Protein AF-A0A7L7VPJ4-F1 (afdb_monomer_lite)

Foldseek 3Di:
DPDDPVNVVVVVVVLVVVLVCVLVVDDPVQQQPDDPPDPDGVVLVSQLVVVVVVVVVVCVVVVVVLVPDPPVCPVVVVVVVVVCVVVCVCCSVCVSVVCVVPDDSVVVVVVVVVVVVVVVVVVVD

Sequence (125 aa):
MEPTKEDILTEYRRARADLDALLSGATAAELGRKSNGTKWTNEELLFHMVFGYMVVRALLPLVHLISRLPSGAGSAFASLLNAGTRPFHIVNYWGSRAAALYFNNRRMSARLDKTIRAITRRMDR

Structure (mmCIF, N/CA/C/O backbone):
data_AF-A0A7L7VPJ4-F1
#
_entry.id   AF-A0A7L7VPJ4-F1
#
loop_
_atom_site.group_PDB
_atom_site.id
_atom_site.type_symbol
_atom_site.label_atom_id
_atom_site.label_alt_id
_atom_site.label_comp_id
_atom_site.label_asym_id
_atom_site.label_entity_id
_atom_site.label_seq_id
_atom_site.pdbx_PDB_ins_code
_atom_site.Cartn_x
_atom_site.Cartn_y
_atom_site.Cartn_z
_atom_site.occupancy
_atom_site.B_iso_or_equiv
_atom_site.auth_seq_id
_atom_site.auth_comp_id
_atom_site.auth_asym_id
_atom_site.auth_atom_id
_atom_site.pdbx_PDB_model_num
ATOM 1 N N . MET A 1 1 ? -18.854 15.333 4.236 1.00 59.34 1 MET A N 1
ATOM 2 C CA . MET A 1 1 ? -19.726 14.148 4.147 1.00 59.34 1 MET A CA 1
ATOM 3 C C . MET A 1 1 ? -18.809 12.956 4.307 1.00 59.34 1 MET A C 1
ATOM 5 O O . MET A 1 1 ? -17.829 12.893 3.576 1.00 59.34 1 MET A O 1
ATOM 9 N N . GLU A 1 2 ? -19.024 12.128 5.327 1.00 76.75 2 GLU A N 1
ATOM 10 C CA . GLU A 1 2 ? -18.192 10.937 5.530 1.00 76.75 2 GLU A CA 1
ATOM 11 C C . GLU A 1 2 ? -18.356 9.997 4.324 1.00 76.75 2 GLU A C 1
ATOM 13 O O . GLU A 1 2 ? -19.490 9.824 3.863 1.00 76.75 2 GLU A O 1
ATOM 18 N N . PRO A 1 3 ? -17.263 9.431 3.782 1.00 78.56 3 PRO A N 1
ATOM 19 C CA . PRO A 1 3 ? -17.335 8.541 2.632 1.00 78.56 3 PRO A CA 1
ATOM 20 C C . PRO A 1 3 ? -18.189 7.318 2.967 1.00 78.56 3 PRO A C 1
ATOM 22 O O . PRO A 1 3 ? -18.058 6.711 4.034 1.00 78.56 3 PRO A O 1
ATOM 25 N N . THR A 1 4 ? -19.076 6.942 2.050 1.00 91.25 4 THR A N 1
ATOM 26 C CA . THR A 1 4 ? -19.905 5.754 2.230 1.00 91.25 4 THR A CA 1
ATOM 27 C C . THR A 1 4 ? -19.062 4.489 2.072 1.00 91.25 4 THR A C 1
ATOM 29 O O . THR A 1 4 ? -17.971 4.484 1.495 1.00 91.25 4 THR A O 1
ATOM 32 N N . LYS A 1 5 ? -19.586 3.359 2.556 1.00 84.25 5 LYS A N 1
ATOM 33 C CA . LYS A 1 5 ? -18.963 2.045 2.336 1.00 84.25 5 LYS A CA 1
ATOM 34 C C . LYS A 1 5 ? -18.725 1.771 0.845 1.00 84.25 5 LYS A C 1
ATOM 36 O O . LYS A 1 5 ? -17.724 1.152 0.490 1.00 84.25 5 LYS A O 1
ATOM 41 N N . GLU A 1 6 ? -19.641 2.206 -0.011 1.00 86.81 6 GLU A N 1
ATOM 42 C CA . GLU A 1 6 ? -19.559 2.000 -1.455 1.00 86.81 6 GLU A CA 1
ATOM 43 C C . GLU A 1 6 ? -18.472 2.865 -2.104 1.00 86.81 6 GLU A C 1
ATOM 45 O O . GLU A 1 6 ? -17.738 2.368 -2.963 1.00 86.81 6 GLU A O 1
ATOM 50 N N . ASP A 1 7 ? -18.277 4.093 -1.617 1.00 86.81 7 ASP A N 1
ATOM 51 C CA . ASP A 1 7 ? -17.174 4.965 -2.040 1.00 86.81 7 ASP A CA 1
ATOM 52 C C . ASP A 1 7 ? -15.817 4.320 -1.725 1.00 86.81 7 ASP A C 1
ATOM 54 O O . ASP A 1 7 ? -14.951 4.212 -2.593 1.00 86.81 7 ASP A O 1
ATOM 58 N N . ILE A 1 8 ? -15.660 3.784 -0.508 1.00 82.81 8 ILE A N 1
ATOM 59 C CA . ILE A 1 8 ? -14.428 3.105 -0.075 1.00 82.81 8 ILE A CA 1
ATOM 60 C C . ILE A 1 8 ? -14.149 1.861 -0.933 1.00 82.81 8 ILE A C 1
ATOM 62 O O . ILE A 1 8 ? -13.020 1.636 -1.372 1.00 82.81 8 ILE A O 1
ATOM 66 N N . LEU A 1 9 ? -15.171 1.040 -1.197 1.00 84.81 9 LEU A N 1
ATOM 67 C CA . LEU A 1 9 ? -15.024 -0.158 -2.032 1.00 84.81 9 LEU A CA 1
ATOM 68 C C . LEU A 1 9 ? -14.701 0.183 -3.489 1.00 84.81 9 LEU A C 1
ATOM 70 O O . LEU A 1 9 ? -14.008 -0.579 -4.167 1.00 84.81 9 LEU A O 1
ATOM 74 N N . THR A 1 10 ? -15.208 1.303 -3.991 1.00 91.25 10 THR A N 1
ATOM 75 C CA . THR A 1 10 ? -14.902 1.795 -5.336 1.00 91.25 10 THR A CA 1
ATOM 76 C C . THR A 1 10 ? -13.456 2.258 -5.429 1.00 91.25 10 THR A C 1
ATOM 78 O O . THR A 1 10 ? -12.749 1.836 -6.345 1.00 91.25 10 THR A O 1
ATOM 81 N N . GLU A 1 11 ? -12.971 2.997 -4.435 1.00 87.94 11 GLU A N 1
ATOM 82 C CA . GLU A 1 11 ? -11.576 3.436 -4.387 1.00 87.94 11 GLU A CA 1
ATOM 83 C C . GLU A 1 11 ? -10.602 2.252 -4.286 1.00 87.94 11 GLU A C 1
ATOM 85 O O . GLU A 1 11 ? -9.598 2.202 -4.993 1.00 87.94 11 GLU A O 1
ATOM 90 N N . TYR A 1 12 ? -10.928 1.220 -3.502 1.00 88.19 12 TYR A N 1
ATOM 91 C CA . TYR A 1 12 ? -10.114 -0.001 -3.450 1.00 88.19 12 TYR A CA 1
ATOM 92 C C . TYR A 1 12 ? -10.079 -0.763 -4.775 1.00 88.19 12 TYR A C 1
ATOM 94 O O . TYR A 1 12 ? -9.036 -1.310 -5.145 1.00 88.19 12 TYR A O 1
ATOM 102 N N . ARG A 1 13 ? -11.198 -0.808 -5.506 1.00 88.88 13 ARG A N 1
ATOM 103 C CA . ARG A 1 13 ? -11.233 -1.408 -6.848 1.00 88.88 13 ARG A CA 1
ATOM 104 C C . ARG A 1 13 ? -10.355 -0.627 -7.818 1.00 88.88 13 ARG A C 1
ATOM 106 O O . ARG A 1 13 ? -9.593 -1.248 -8.557 1.00 88.88 13 ARG A O 1
ATOM 113 N N . ARG A 1 14 ? -10.417 0.704 -7.770 1.00 92.44 14 ARG A N 1
ATOM 114 C CA . ARG A 1 14 ? -9.582 1.591 -8.582 1.00 92.44 14 ARG A CA 1
ATOM 115 C C . ARG A 1 14 ? -8.097 1.399 -8.286 1.00 92.44 14 ARG A C 1
ATOM 117 O O . ARG A 1 14 ? -7.347 1.066 -9.193 1.00 92.44 14 ARG A O 1
ATOM 124 N N . ALA A 1 15 ? -7.696 1.483 -7.019 1.00 90.38 15 ALA A N 1
ATOM 125 C CA . ALA A 1 15 ? -6.305 1.301 -6.610 1.00 90.38 15 ALA A CA 1
ATOM 126 C C . ALA A 1 15 ? -5.739 -0.065 -7.037 1.00 90.38 15 ALA A C 1
ATOM 128 O O . ALA A 1 15 ? -4.577 -0.168 -7.432 1.00 90.38 15 ALA A O 1
ATOM 129 N N . ARG A 1 16 ? -6.562 -1.124 -6.996 1.00 90.25 16 ARG A N 1
ATOM 130 C CA . ARG A 1 16 ? -6.175 -2.444 -7.510 1.00 90.25 16 ARG A CA 1
ATOM 131 C C . ARG A 1 16 ? -5.950 -2.423 -9.024 1.00 90.25 16 ARG A C 1
ATOM 133 O O . ARG A 1 16 ? -4.965 -2.999 -9.475 1.00 90.25 16 ARG A O 1
ATOM 140 N N . ALA A 1 17 ? -6.865 -1.824 -9.783 1.00 92.31 17 ALA A N 1
ATOM 141 C CA . ALA A 1 17 ? -6.762 -1.747 -11.238 1.00 92.31 17 ALA A C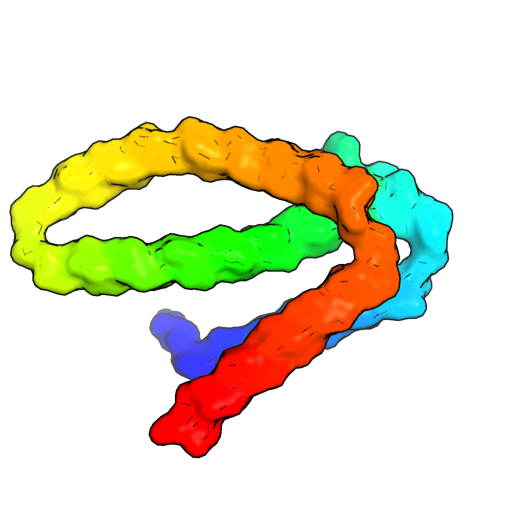A 1
ATOM 142 C C . ALA A 1 17 ? -5.537 -0.928 -11.674 1.00 92.31 17 ALA A C 1
ATOM 144 O O . ALA A 1 17 ? -4.795 -1.366 -12.548 1.00 92.31 17 ALA A O 1
ATOM 145 N N . ASP A 1 18 ? -5.279 0.198 -11.007 1.00 92.44 18 ASP A N 1
ATOM 146 C CA . ASP A 1 18 ? -4.123 1.053 -11.285 1.00 92.44 18 ASP A CA 1
ATOM 147 C C . ASP A 1 18 ? -2.805 0.308 -11.029 1.00 92.44 18 ASP A C 1
ATOM 149 O O . ASP A 1 18 ? -1.899 0.336 -11.861 1.00 92.44 18 ASP A O 1
ATOM 153 N N . LEU A 1 19 ? -2.703 -0.422 -9.913 1.00 91.06 19 LEU A N 1
ATOM 154 C CA . LEU A 1 19 ? -1.527 -1.241 -9.615 1.00 91.06 19 LEU A CA 1
ATOM 155 C C . LEU A 1 19 ? -1.306 -2.340 -10.665 1.00 91.06 19 LEU A C 1
ATOM 157 O O . LEU A 1 19 ? -0.174 -2.558 -11.093 1.00 91.06 19 LEU A O 1
ATOM 161 N N . ASP A 1 20 ? -2.370 -3.037 -11.066 1.00 89.88 20 ASP A N 1
ATOM 162 C CA . ASP A 1 20 ? -2.295 -4.114 -12.058 1.00 89.88 20 ASP A CA 1
ATOM 163 C C . ASP A 1 20 ? -1.852 -3.590 -13.430 1.00 89.88 20 ASP A C 1
ATOM 165 O O . ASP A 1 20 ? -0.980 -4.183 -14.068 1.00 89.88 20 ASP A O 1
ATOM 169 N N . ALA A 1 21 ? -2.373 -2.430 -13.837 1.00 92.12 21 ALA A N 1
ATOM 170 C CA . ALA A 1 21 ? -1.972 -1.748 -15.062 1.00 92.12 21 ALA A CA 1
ATOM 171 C C . ALA A 1 21 ? -0.498 -1.313 -15.022 1.00 92.12 21 ALA A C 1
ATOM 173 O O . ALA A 1 21 ? 0.236 -1.537 -15.985 1.00 92.12 21 ALA A O 1
ATOM 174 N N . LEU A 1 22 ? -0.040 -0.744 -13.901 1.00 90.81 22 LEU A N 1
ATOM 175 C CA . LEU A 1 22 ? 1.350 -0.308 -13.727 1.00 90.81 22 LEU A CA 1
ATOM 176 C C . LEU A 1 22 ? 2.336 -1.482 -13.743 1.00 90.81 22 LEU A C 1
ATOM 178 O O . LEU A 1 22 ? 3.401 -1.372 -14.345 1.00 90.81 22 LEU A O 1
ATOM 182 N N . LEU A 1 23 ? 1.992 -2.608 -13.115 1.00 88.56 23 LEU A N 1
ATOM 183 C CA . LEU A 1 23 ? 2.853 -3.794 -13.088 1.00 88.56 23 LEU A CA 1
ATOM 184 C C . LEU A 1 23 ? 2.856 -4.549 -14.421 1.00 88.56 23 LEU A C 1
ATOM 186 O O . LEU A 1 23 ? 3.904 -5.030 -14.840 1.00 88.56 23 LEU A O 1
ATOM 190 N N . SER A 1 24 ? 1.706 -4.648 -15.091 1.00 89.94 24 SER A N 1
ATOM 191 C CA . SER A 1 24 ? 1.585 -5.374 -16.362 1.00 89.94 24 SER A CA 1
ATOM 192 C C . SER A 1 24 ? 2.126 -4.579 -17.552 1.00 89.94 24 SER A C 1
ATOM 194 O O . SER A 1 24 ? 2.571 -5.173 -18.532 1.00 89.94 24 SER A O 1
ATOM 196 N N . GLY A 1 25 ? 2.083 -3.245 -17.479 1.00 88.56 25 GLY A N 1
ATOM 197 C CA . GLY A 1 25 ? 2.564 -2.352 -18.533 1.00 88.56 25 GLY A CA 1
ATOM 198 C C . GLY A 1 25 ? 4.051 -2.002 -18.451 1.00 88.56 25 GLY A C 1
ATOM 199 O O . GLY A 1 25 ? 4.601 -1.521 -19.438 1.00 88.56 25 GLY A O 1
ATOM 200 N N . ALA A 1 26 ? 4.709 -2.226 -17.309 1.00 91.75 26 ALA A N 1
ATOM 201 C CA . ALA A 1 26 ? 6.108 -1.859 -17.110 1.00 91.75 26 ALA A CA 1
ATOM 202 C C . ALA A 1 26 ? 7.073 -3.004 -17.447 1.00 91.75 26 ALA A C 1
ATOM 204 O O . ALA A 1 26 ? 6.905 -4.155 -17.042 1.00 91.75 26 ALA A O 1
ATOM 205 N N . THR A 1 27 ? 8.160 -2.671 -18.134 1.00 92.00 27 THR A N 1
ATOM 206 C CA . THR A 1 27 ? 9.294 -3.577 -18.331 1.00 92.00 27 THR A CA 1
ATOM 207 C C . THR A 1 27 ? 10.134 -3.705 -17.055 1.00 92.00 27 THR A C 1
ATOM 209 O O . THR A 1 27 ? 10.149 -2.823 -16.194 1.00 92.00 27 THR A O 1
ATOM 212 N N . ALA A 1 28 ? 10.929 -4.776 -16.948 1.00 88.31 28 ALA A N 1
ATOM 213 C CA . ALA A 1 28 ? 11.838 -4.970 -15.813 1.00 88.31 28 ALA A CA 1
ATOM 214 C C . ALA A 1 28 ? 12.831 -3.802 -15.630 1.00 88.31 28 ALA A C 1
ATOM 216 O O . ALA A 1 28 ? 13.149 -3.419 -14.505 1.00 88.31 28 ALA A O 1
ATOM 217 N N . ALA A 1 29 ? 13.289 -3.198 -16.731 1.00 91.12 29 ALA A N 1
ATOM 218 C CA . ALA A 1 29 ? 14.176 -2.038 -16.688 1.00 91.12 29 ALA A CA 1
ATOM 219 C C . ALA A 1 29 ? 13.472 -0.782 -16.143 1.00 91.12 29 ALA A C 1
ATOM 221 O O . ALA A 1 29 ? 14.081 0.014 -15.429 1.00 91.12 29 ALA A O 1
ATOM 222 N N . GLU A 1 30 ? 12.189 -0.599 -16.455 1.00 90.75 30 GLU A N 1
ATOM 223 C CA . GLU A 1 30 ? 11.390 0.515 -15.939 1.00 90.75 30 GLU A CA 1
ATOM 224 C C . GLU A 1 30 ? 11.074 0.349 -14.458 1.00 90.75 30 GLU A C 1
ATOM 226 O O . GLU A 1 30 ? 11.180 1.320 -13.709 1.00 90.75 30 GLU A O 1
ATOM 231 N N . LEU A 1 31 ? 10.765 -0.872 -14.019 1.00 91.50 31 LEU A N 1
ATOM 232 C CA . LEU A 1 31 ? 10.552 -1.198 -12.609 1.00 91.50 31 LEU A CA 1
ATOM 233 C C . LEU A 1 31 ? 11.820 -0.993 -11.766 1.00 91.50 31 LEU A C 1
ATOM 235 O O . LEU A 1 31 ? 11.744 -0.459 -10.659 1.00 91.50 31 LEU A O 1
ATOM 239 N N . GLY A 1 32 ? 12.992 -1.328 -12.315 1.00 89.56 32 GLY A N 1
ATOM 240 C CA . GLY A 1 32 ? 14.288 -1.119 -11.663 1.00 89.56 32 GLY A CA 1
ATOM 241 C C . GLY A 1 32 ? 14.789 0.332 -11.664 1.00 89.56 32 GLY A C 1
ATOM 242 O O . GLY A 1 32 ? 15.741 0.653 -10.948 1.00 89.56 32 GLY A O 1
ATOM 243 N N . ARG A 1 33 ? 14.178 1.237 -12.442 1.00 93.06 33 ARG A N 1
ATOM 244 C CA . ARG A 1 33 ? 14.570 2.655 -12.481 1.00 93.06 33 ARG A CA 1
ATOM 245 C C . ARG A 1 33 ? 14.152 3.361 -11.193 1.00 93.06 33 ARG A C 1
ATOM 247 O O . ARG A 1 33 ? 13.090 3.082 -10.644 1.00 93.06 33 ARG A O 1
ATOM 254 N N . LYS A 1 34 ? 14.957 4.329 -10.744 1.00 94.50 34 LYS A N 1
ATOM 255 C CA . LYS A 1 34 ? 14.576 5.231 -9.648 1.00 94.50 34 LYS A CA 1
ATOM 256 C C . LYS A 1 34 ? 13.295 5.992 -9.980 1.00 94.50 34 LYS A C 1
ATOM 258 O O . LYS A 1 34 ? 13.179 6.570 -11.062 1.00 94.50 34 LYS A O 1
ATOM 263 N N . SER A 1 35 ? 12.374 6.012 -9.025 1.00 91.56 35 SER A N 1
ATOM 264 C CA . SER A 1 35 ? 11.141 6.778 -9.113 1.00 91.56 35 SER A CA 1
ATOM 265 C C . SER A 1 35 ? 11.419 8.253 -8.823 1.00 91.56 35 SER A C 1
ATOM 267 O O . SER A 1 35 ? 12.187 8.582 -7.911 1.00 91.56 35 SER A O 1
ATOM 269 N N . ASN A 1 36 ? 10.840 9.144 -9.630 1.00 90.44 36 ASN A N 1
ATOM 270 C CA . ASN A 1 36 ? 11.192 10.563 -9.642 1.00 90.44 36 ASN A CA 1
ATOM 271 C C . ASN A 1 36 ? 10.970 11.217 -8.266 1.00 90.44 36 ASN A C 1
ATOM 273 O O . ASN A 1 36 ? 9.934 11.024 -7.638 1.00 90.44 36 ASN A O 1
ATOM 277 N N . GLY A 1 37 ? 11.956 11.982 -7.792 1.00 88.25 37 GLY A N 1
ATOM 278 C CA . GLY A 1 37 ? 11.898 12.650 -6.489 1.00 88.25 37 GLY A CA 1
ATOM 279 C C . GLY A 1 37 ? 12.062 11.724 -5.279 1.00 88.25 37 GLY A C 1
ATOM 280 O O . GLY A 1 37 ? 11.947 12.187 -4.146 1.00 88.25 37 GLY A O 1
ATOM 281 N N . THR A 1 38 ? 12.364 10.436 -5.478 1.00 87.25 38 THR A N 1
ATOM 282 C CA . THR A 1 38 ? 12.546 9.471 -4.385 1.00 87.25 38 THR A CA 1
ATOM 283 C C . THR A 1 38 ? 13.903 8.768 -4.455 1.00 87.25 38 THR A C 1
ATOM 285 O O . THR A 1 38 ? 14.601 8.782 -5.470 1.00 87.25 38 THR A O 1
ATOM 288 N N . LYS A 1 39 ? 14.296 8.126 -3.348 1.00 87.38 39 LYS A N 1
ATOM 289 C CA . LYS A 1 39 ? 15.473 7.240 -3.311 1.00 87.38 39 LYS A CA 1
ATOM 290 C C . LYS A 1 39 ? 15.150 5.802 -3.738 1.00 87.38 39 LYS A C 1
ATOM 292 O O . LYS A 1 39 ? 16.071 4.991 -3.770 1.00 87.38 39 LYS A O 1
ATOM 297 N N . TRP A 1 40 ? 13.886 5.500 -4.025 1.00 85.88 40 TRP A N 1
ATOM 298 C CA . TRP A 1 40 ? 13.384 4.157 -4.301 1.00 85.88 40 TRP A CA 1
ATOM 299 C C . TRP A 1 40 ? 13.277 3.896 -5.800 1.00 85.88 40 TRP A C 1
ATOM 301 O O . TRP A 1 40 ? 13.133 4.829 -6.593 1.00 85.88 40 TRP A O 1
ATOM 311 N N . THR A 1 41 ? 13.348 2.632 -6.202 1.00 91.81 41 THR A N 1
ATOM 312 C CA . THR A 1 41 ? 12.943 2.212 -7.548 1.00 91.81 41 THR A CA 1
ATOM 313 C C . THR A 1 41 ? 11.424 2.296 -7.709 1.00 91.81 41 THR A C 1
ATOM 315 O O . THR A 1 41 ? 10.681 2.408 -6.731 1.00 91.81 41 THR A O 1
ATOM 318 N N . ASN A 1 42 ? 10.941 2.256 -8.950 1.00 90.50 42 ASN A N 1
ATOM 319 C CA . ASN A 1 42 ? 9.506 2.196 -9.222 1.00 90.50 42 ASN A CA 1
ATOM 320 C C . ASN A 1 42 ? 8.871 0.959 -8.569 1.00 90.50 42 ASN A C 1
ATOM 322 O O . ASN A 1 42 ? 7.806 1.068 -7.970 1.00 90.50 42 ASN A O 1
ATOM 326 N N . GLU A 1 43 ? 9.548 -0.190 -8.607 1.00 87.06 43 GLU A N 1
ATOM 327 C CA . GLU A 1 43 ? 9.085 -1.410 -7.937 1.00 87.06 43 GLU A CA 1
ATOM 328 C C . GLU A 1 43 ? 9.025 -1.258 -6.410 1.00 87.06 43 GLU A C 1
ATOM 330 O O . GLU A 1 43 ? 8.026 -1.622 -5.791 1.00 87.06 43 GLU A O 1
ATOM 335 N N . GLU A 1 44 ? 10.052 -0.665 -5.796 1.00 84.19 44 GLU A N 1
ATOM 336 C CA . GLU A 1 44 ? 10.089 -0.407 -4.351 1.00 84.19 44 GLU A CA 1
ATOM 337 C C . GLU A 1 44 ? 8.974 0.552 -3.910 1.00 84.19 44 GLU A C 1
ATOM 339 O O . GLU A 1 44 ? 8.346 0.334 -2.871 1.00 84.19 44 GLU A O 1
ATOM 344 N N . LEU A 1 45 ? 8.688 1.588 -4.705 1.00 89.50 45 LEU A N 1
ATOM 345 C CA . LEU A 1 45 ? 7.606 2.530 -4.425 1.00 89.50 45 LEU A CA 1
ATOM 346 C C . LEU A 1 45 ? 6.226 1.873 -4.568 1.00 89.50 45 LEU A C 1
ATOM 348 O O . LEU A 1 45 ? 5.379 2.043 -3.691 1.00 89.50 45 LEU A O 1
ATOM 352 N N . LEU A 1 46 ? 5.996 1.094 -5.629 1.00 90.31 46 LEU A N 1
ATOM 353 C CA . LEU A 1 46 ? 4.745 0.348 -5.807 1.00 90.31 46 LEU A CA 1
ATOM 354 C C . LEU A 1 46 ? 4.526 -0.639 -4.660 1.00 90.31 46 LEU A C 1
ATOM 356 O O . LEU A 1 46 ? 3.433 -0.704 -4.091 1.00 90.31 46 LEU A O 1
ATOM 360 N N . PHE A 1 47 ? 5.579 -1.355 -4.262 1.00 82.69 47 PHE A N 1
ATOM 361 C CA . PHE A 1 47 ? 5.527 -2.223 -3.096 1.00 82.69 47 PHE A CA 1
ATOM 362 C C . PHE A 1 47 ? 5.186 -1.437 -1.824 1.00 82.69 47 PHE A C 1
ATOM 364 O O . PHE A 1 47 ? 4.325 -1.867 -1.057 1.00 82.69 47 PHE A O 1
ATOM 371 N N . HIS A 1 48 ? 5.805 -0.275 -1.606 1.00 83.56 48 HIS A N 1
ATOM 372 C CA . HIS A 1 48 ? 5.518 0.572 -0.451 1.00 83.56 48 HIS A CA 1
ATOM 373 C C . HIS A 1 48 ? 4.043 1.005 -0.389 1.00 83.56 48 HIS A C 1
ATOM 375 O O . HIS A 1 48 ? 3.431 0.952 0.681 1.00 83.56 48 HIS A O 1
ATOM 381 N N . MET A 1 49 ? 3.437 1.352 -1.528 1.00 86.56 49 MET A N 1
ATOM 382 C CA . MET A 1 49 ? 2.009 1.686 -1.588 1.00 86.56 49 MET A CA 1
ATOM 383 C C . MET A 1 49 ? 1.137 0.501 -1.151 1.00 86.56 49 MET A C 1
ATOM 385 O O . MET A 1 49 ? 0.244 0.667 -0.322 1.00 86.56 49 MET A O 1
ATOM 389 N N . VAL A 1 50 ? 1.428 -0.715 -1.631 1.00 82.44 50 VAL A N 1
ATOM 390 C CA . VAL A 1 50 ? 0.725 -1.948 -1.214 1.00 82.44 50 VAL A CA 1
ATOM 391 C C . VAL A 1 50 ? 0.944 -2.245 0.271 1.00 82.44 50 VAL A C 1
ATOM 393 O O . VAL A 1 50 ? 0.013 -2.628 0.987 1.00 82.44 50 VAL A O 1
ATOM 396 N N . PHE A 1 51 ? 2.168 -2.049 0.750 1.00 79.62 51 PHE A N 1
ATOM 397 C CA . PHE A 1 51 ? 2.545 -2.266 2.137 1.00 79.62 51 PHE A CA 1
ATOM 398 C C . PHE A 1 51 ? 1.736 -1.384 3.097 1.00 79.62 51 PHE A C 1
ATOM 400 O O . PHE A 1 51 ? 1.289 -1.873 4.137 1.00 79.62 51 PHE A O 1
ATOM 407 N N . GLY A 1 52 ? 1.446 -0.135 2.718 1.00 77.56 52 GLY A N 1
ATOM 408 C CA . GLY A 1 52 ? 0.570 0.761 3.479 1.00 77.56 52 GLY A CA 1
ATOM 409 C C . GLY A 1 52 ? -0.785 0.127 3.819 1.00 77.56 52 GLY A C 1
ATOM 410 O O . GLY A 1 52 ? -1.193 0.125 4.982 1.00 77.56 52 GLY A O 1
ATOM 411 N N . TYR A 1 53 ? -1.445 -0.520 2.852 1.00 78.12 53 TYR A N 1
ATOM 412 C CA . TYR A 1 53 ? -2.717 -1.221 3.083 1.00 78.12 53 TYR A CA 1
ATOM 413 C C . TYR A 1 53 ? -2.579 -2.406 4.046 1.00 78.12 53 TYR A C 1
ATOM 415 O O . TYR A 1 53 ? -3.463 -2.647 4.874 1.00 78.12 53 TYR A O 1
ATOM 423 N N . MET A 1 54 ? -1.473 -3.155 3.965 1.00 76.25 54 MET A N 1
ATOM 424 C CA . MET A 1 54 ? -1.206 -4.272 4.879 1.00 76.25 54 MET A CA 1
ATOM 425 C C . MET A 1 54 ? -1.058 -3.785 6.321 1.00 76.25 54 MET A C 1
ATOM 427 O O . MET A 1 54 ? -1.604 -4.405 7.237 1.00 76.25 54 MET A O 1
ATOM 431 N N . VAL A 1 55 ? -0.355 -2.668 6.511 1.00 74.50 55 VAL A N 1
ATOM 432 C CA . VAL A 1 55 ? -0.164 -2.050 7.823 1.00 74.50 55 VAL A CA 1
ATOM 433 C C . VAL A 1 55 ? -1.487 -1.523 8.370 1.00 74.50 55 VAL A C 1
ATOM 435 O O . VAL A 1 55 ? -1.847 -1.870 9.493 1.00 74.50 55 VAL A O 1
ATOM 438 N N . VAL A 1 56 ? -2.261 -0.773 7.577 1.00 76.25 56 VAL A N 1
ATOM 439 C CA . VAL A 1 56 ? -3.587 -0.281 7.993 1.00 76.25 56 VAL A CA 1
ATOM 440 C C . VAL A 1 56 ? -4.474 -1.442 8.440 1.00 76.25 56 VAL A C 1
ATOM 442 O O . VAL A 1 56 ? -5.034 -1.406 9.535 1.00 76.25 56 VAL A O 1
ATOM 445 N N . ARG A 1 57 ? -4.536 -2.526 7.660 1.00 75.19 57 ARG A N 1
ATOM 446 C CA . ARG A 1 57 ? -5.301 -3.725 8.024 1.00 75.19 57 ARG A CA 1
ATOM 447 C C . ARG A 1 57 ? -4.857 -4.332 9.359 1.00 75.19 57 ARG A C 1
ATOM 449 O O . ARG A 1 57 ? -5.709 -4.812 10.103 1.00 75.19 57 ARG A O 1
ATOM 456 N N . ALA A 1 58 ? -3.559 -4.349 9.654 1.00 70.94 58 ALA A N 1
ATOM 457 C CA . ALA A 1 58 ? -3.042 -4.857 10.925 1.00 70.94 58 ALA A CA 1
ATOM 458 C C . ALA A 1 58 ? -3.396 -3.943 12.112 1.00 70.94 58 ALA A C 1
ATOM 460 O O . ALA A 1 58 ? -3.586 -4.434 13.223 1.00 70.94 58 ALA A O 1
ATOM 461 N N . LEU A 1 59 ? -3.524 -2.635 11.877 1.00 69.31 59 LEU A N 1
ATOM 462 C CA . LEU A 1 59 ? -3.849 -1.642 12.904 1.00 69.31 59 LEU A CA 1
ATOM 463 C C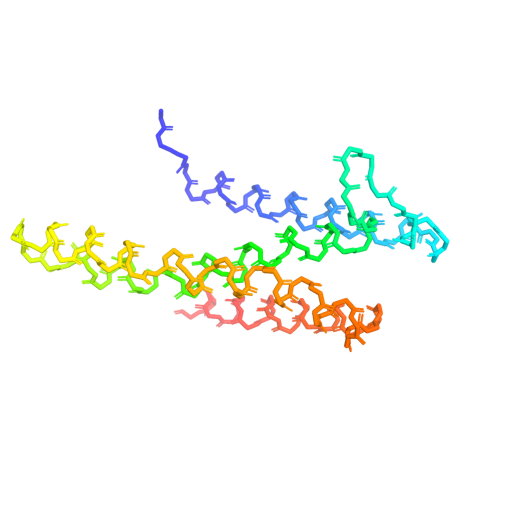 . LEU A 1 59 ? -5.354 -1.522 13.187 1.00 69.31 59 LEU A C 1
ATOM 465 O O . LEU A 1 59 ? -5.727 -1.169 14.303 1.00 69.31 59 LEU A O 1
ATOM 469 N N . LEU A 1 60 ? -6.231 -1.848 12.232 1.00 74.62 60 LEU A N 1
ATOM 470 C CA . LEU A 1 60 ? -7.686 -1.719 12.406 1.00 74.62 60 LEU A CA 1
ATOM 471 C C . LEU A 1 60 ? -8.246 -2.444 13.652 1.00 74.62 60 LEU A C 1
ATOM 473 O O . LEU A 1 60 ? -9.011 -1.818 14.387 1.00 74.62 60 LEU A O 1
ATOM 477 N N . PRO A 1 61 ? -7.876 -3.707 13.960 1.00 72.00 61 PRO A N 1
ATOM 478 C CA . PRO A 1 61 ? -8.336 -4.371 15.182 1.00 72.00 61 PRO A CA 1
ATOM 479 C C . PRO A 1 61 ? -7.868 -3.669 16.459 1.00 72.00 61 PRO A C 1
ATOM 481 O O . PRO A 1 61 ? -8.616 -3.608 17.432 1.00 72.00 61 PRO A O 1
ATOM 484 N N . LEU A 1 62 ? -6.647 -3.122 16.447 1.00 66.38 62 LEU A N 1
ATOM 485 C CA . LEU A 1 62 ? -6.079 -2.392 17.578 1.00 66.38 62 LEU A CA 1
ATOM 486 C C . LEU A 1 62 ? -6.860 -1.100 17.831 1.00 66.38 62 LEU A C 1
ATOM 488 O O . LEU A 1 62 ? -7.263 -0.841 18.961 1.00 66.38 62 LEU A O 1
ATOM 492 N N . VAL A 1 63 ? -7.136 -0.331 16.774 1.00 68.50 63 VAL A N 1
ATOM 493 C CA . VAL A 1 63 ? -7.958 0.883 16.863 1.00 68.50 63 VAL A CA 1
ATOM 494 C C . VAL A 1 63 ? -9.359 0.538 17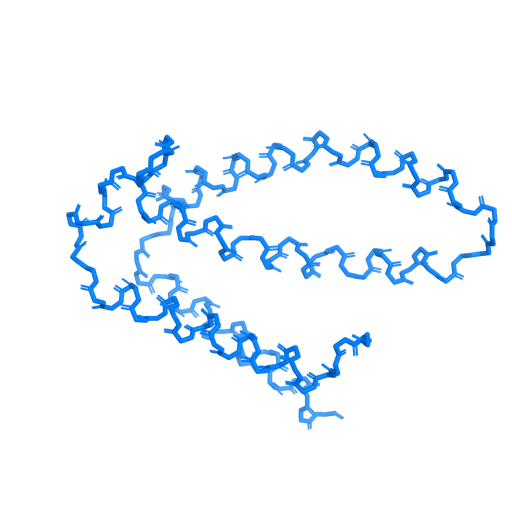.365 1.00 68.50 63 VAL A C 1
ATOM 496 O O . VAL A 1 63 ? -9.829 1.158 18.311 1.00 68.50 63 VAL A O 1
ATOM 499 N N . HIS A 1 64 ? -9.998 -0.496 16.812 1.00 70.88 64 HIS A N 1
ATOM 500 C CA . HIS A 1 64 ? -11.346 -0.897 17.218 1.00 70.88 64 HIS A CA 1
ATOM 501 C C . HIS A 1 64 ? -11.429 -1.333 18.690 1.00 70.88 64 HIS A C 1
ATOM 503 O O . HIS A 1 64 ? -12.401 -1.016 19.375 1.00 70.88 64 HIS A O 1
ATOM 509 N N . LEU A 1 65 ? -10.413 -2.042 19.193 1.00 68.88 65 LEU A N 1
ATOM 510 C CA . LEU A 1 65 ? -10.326 -2.435 20.601 1.00 68.88 65 LEU A CA 1
ATOM 511 C C . LEU A 1 65 ? -10.202 -1.211 21.517 1.00 68.88 65 LEU A C 1
ATOM 513 O O . LEU A 1 65 ? -10.856 -1.148 22.554 1.00 68.88 65 LEU A O 1
ATOM 517 N N . ILE A 1 66 ? -9.400 -0.226 21.115 1.00 63.16 66 ILE A N 1
ATOM 518 C CA . ILE A 1 66 ? -9.167 0.992 21.895 1.00 63.16 66 ILE A CA 1
ATOM 519 C C . ILE A 1 66 ? -10.390 1.912 21.873 1.00 63.16 66 ILE A C 1
ATOM 521 O O . ILE A 1 66 ? -10.753 2.455 22.911 1.00 63.16 66 ILE A O 1
ATOM 525 N N . SER A 1 67 ? -11.088 2.025 20.740 1.00 65.38 67 SER A N 1
ATOM 526 C CA . SER A 1 67 ? -12.339 2.790 20.627 1.00 65.38 67 SER A CA 1
ATOM 527 C C . SER A 1 67 ? -13.475 2.249 21.503 1.00 65.38 67 SER A C 1
ATOM 529 O O . SER A 1 67 ? -14.477 2.933 21.687 1.00 65.38 67 SER A O 1
ATOM 531 N N . ARG A 1 68 ? -13.341 1.028 22.035 1.00 70.56 68 ARG A N 1
ATOM 532 C CA . ARG A 1 68 ? -14.289 0.418 22.978 1.00 70.56 68 ARG A CA 1
ATOM 533 C C . ARG A 1 68 ? -13.924 0.639 24.449 1.00 70.56 68 ARG A C 1
ATOM 535 O O . ARG A 1 68 ? -14.715 0.271 25.314 1.00 70.56 68 ARG A O 1
ATOM 542 N N . LEU A 1 69 ? -12.754 1.206 24.747 1.00 64.19 69 LEU A N 1
ATOM 543 C CA . LEU A 1 69 ? -12.347 1.513 26.117 1.00 64.19 69 LEU A CA 1
ATOM 544 C C . LEU A 1 69 ? -12.973 2.843 26.582 1.00 64.19 69 LEU A C 1
ATOM 546 O O . LEU A 1 69 ? -13.103 3.771 25.783 1.00 64.19 69 LEU A O 1
ATOM 550 N N . PRO A 1 70 ? -13.365 2.959 27.865 1.00 66.50 70 PRO A N 1
ATOM 551 C CA . PRO A 1 70 ? -13.971 4.172 28.408 1.00 66.50 70 PRO A CA 1
ATOM 552 C C . PRO A 1 70 ? -13.038 5.391 28.299 1.00 66.50 70 PRO A C 1
ATOM 554 O O . PRO A 1 70 ? -11.815 5.264 28.221 1.00 66.50 70 PRO A O 1
ATOM 557 N N . SER A 1 71 ? -13.634 6.586 28.322 1.00 59.12 71 SER A N 1
ATOM 558 C CA . SER A 1 71 ? -13.063 7.901 27.962 1.00 59.12 71 SER A CA 1
ATOM 559 C C . SER A 1 71 ? -11.727 8.305 28.616 1.00 59.12 71 SER A C 1
ATOM 561 O O . SER A 1 71 ? -11.082 9.235 28.136 1.00 59.12 71 SER A O 1
ATOM 563 N N . GLY A 1 72 ? -11.251 7.598 29.647 1.00 56.09 72 GLY A N 1
ATOM 564 C CA . GLY A 1 72 ? -9.913 7.773 30.234 1.00 56.09 72 GLY A CA 1
ATOM 565 C C . GLY A 1 72 ? -8.755 7.163 29.423 1.00 56.09 72 GLY A C 1
ATOM 566 O O . GLY A 1 72 ? -7.593 7.429 29.721 1.00 56.09 72 GLY A O 1
ATOM 567 N N . ALA A 1 73 ? -9.036 6.372 28.382 1.00 56.44 73 ALA A N 1
ATOM 568 C CA . ALA A 1 73 ? -8.022 5.671 27.585 1.00 56.44 73 ALA A CA 1
ATOM 569 C C . ALA A 1 73 ? -7.288 6.548 26.545 1.00 56.44 73 ALA A C 1
ATOM 571 O O . ALA A 1 73 ? -6.343 6.081 25.907 1.00 56.44 73 ALA A O 1
ATOM 572 N N . GLY A 1 74 ? -7.671 7.821 26.380 1.00 54.91 74 GLY A N 1
ATOM 573 C CA . GLY A 1 74 ? -7.070 8.731 25.394 1.00 54.91 74 GLY A CA 1
ATOM 574 C C . GLY A 1 74 ? -5.567 8.976 25.593 1.00 54.91 74 GLY A C 1
ATOM 575 O O . GLY A 1 74 ? -4.817 8.995 24.617 1.00 54.91 74 GLY A O 1
ATOM 576 N N . SER A 1 75 ? -5.090 9.084 26.841 1.00 60.06 75 SER A N 1
ATOM 577 C CA . SER A 1 75 ? -3.651 9.260 27.118 1.00 60.06 75 SER A CA 1
ATOM 578 C C . SER A 1 75 ? -2.853 7.964 26.929 1.00 60.06 75 SER A C 1
ATOM 580 O O . SER A 1 75 ? -1.703 8.005 26.483 1.00 60.06 75 SER A O 1
ATOM 582 N N . ALA A 1 76 ? -3.474 6.808 27.191 1.00 60.12 76 ALA A N 1
ATOM 583 C CA . ALA A 1 76 ? -2.895 5.494 26.928 1.00 60.12 76 ALA A CA 1
ATOM 584 C C . ALA A 1 76 ? -2.781 5.229 25.418 1.00 60.12 76 ALA A C 1
ATOM 586 O O . ALA A 1 76 ? -1.758 4.726 24.963 1.00 60.12 76 ALA A O 1
ATOM 587 N N . PHE A 1 77 ? -3.776 5.646 24.627 1.00 56.47 77 PHE A N 1
ATOM 588 C CA . PHE A 1 77 ? -3.728 5.613 23.164 1.00 56.47 77 PHE A CA 1
ATOM 589 C C . PHE A 1 77 ? -2.644 6.534 22.603 1.00 56.47 77 PHE A C 1
ATOM 591 O O . PHE A 1 77 ? -1.842 6.088 21.789 1.00 56.47 77 PHE A O 1
ATOM 598 N N . ALA A 1 78 ? -2.566 7.784 23.073 1.00 60.00 78 ALA A N 1
ATOM 599 C CA . ALA A 1 78 ? -1.517 8.715 22.665 1.00 60.00 78 ALA A CA 1
ATOM 600 C C . ALA A 1 78 ? -0.119 8.182 23.022 1.00 60.00 78 ALA A C 1
ATOM 602 O O . ALA A 1 78 ? 0.785 8.246 22.194 1.00 60.00 78 ALA A O 1
ATOM 603 N N . SER A 1 79 ? 0.045 7.578 24.205 1.00 60.75 79 SER A N 1
ATOM 604 C CA . SER A 1 79 ? 1.301 6.941 24.628 1.00 60.75 79 SER A CA 1
ATOM 605 C C . SER A 1 79 ? 1.637 5.695 23.805 1.00 60.75 79 SER A C 1
ATOM 607 O O . SER A 1 79 ? 2.797 5.497 23.454 1.00 60.75 79 SER A O 1
ATOM 609 N N . LEU A 1 80 ? 0.643 4.882 23.433 1.00 60.34 80 LEU A N 1
ATOM 610 C CA . LEU A 1 80 ? 0.826 3.718 22.563 1.00 60.34 80 LEU A CA 1
ATOM 611 C C . LEU A 1 80 ? 1.176 4.130 21.125 1.00 60.34 80 LEU A C 1
ATOM 613 O O . LEU A 1 80 ? 2.053 3.520 20.518 1.00 60.34 80 LEU A O 1
ATOM 617 N N . LEU A 1 81 ? 0.553 5.188 20.593 1.00 59.72 81 LEU A N 1
ATOM 618 C CA . LEU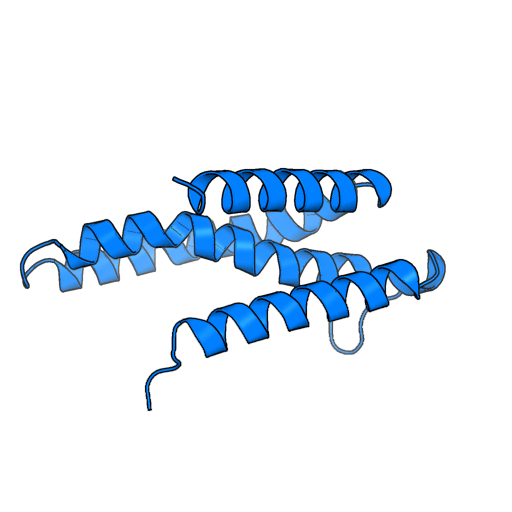 A 1 81 ? 0.906 5.770 19.294 1.00 59.72 81 LEU A CA 1
ATOM 619 C C . LEU A 1 81 ? 2.339 6.319 19.308 1.00 59.72 81 LEU A C 1
ATOM 621 O O . LEU A 1 81 ? 3.106 6.058 18.383 1.00 59.72 81 LEU A O 1
ATOM 625 N N . ASN A 1 82 ? 2.718 7.020 20.382 1.00 59.19 82 ASN A N 1
ATOM 626 C CA . ASN A 1 82 ? 4.077 7.533 20.570 1.00 59.19 82 ASN A CA 1
ATOM 627 C C . ASN A 1 82 ? 5.112 6.414 20.765 1.00 59.19 82 ASN A C 1
ATOM 629 O O . ASN A 1 82 ? 6.267 6.567 20.377 1.00 59.19 82 ASN A O 1
ATOM 633 N N . ALA A 1 83 ? 4.718 5.282 21.350 1.00 56.25 83 ALA A N 1
ATOM 634 C CA . ALA A 1 83 ? 5.569 4.101 21.461 1.00 56.25 83 ALA A CA 1
ATOM 635 C C . ALA A 1 83 ? 5.656 3.322 20.134 1.00 56.25 83 ALA A C 1
ATOM 637 O O . ALA A 1 83 ? 6.677 2.696 19.851 1.00 56.25 83 ALA A O 1
ATOM 638 N N . GLY A 1 84 ? 4.606 3.381 19.307 1.00 51.78 84 GLY A N 1
ATOM 639 C CA . GLY A 1 84 ? 4.474 2.684 18.027 1.00 51.78 84 GLY A CA 1
ATOM 640 C C . GLY A 1 84 ? 5.122 3.383 16.828 1.00 51.78 84 GLY A C 1
ATOM 641 O O . GLY A 1 84 ? 5.440 2.711 15.846 1.00 51.78 84 GLY A O 1
ATOM 642 N N . THR A 1 85 ? 5.402 4.688 16.895 1.00 55.47 85 THR A N 1
ATOM 643 C CA . THR A 1 85 ? 6.074 5.443 15.817 1.00 55.47 85 THR A CA 1
ATOM 644 C C . THR A 1 85 ? 7.457 4.886 15.484 1.00 55.47 85 THR A C 1
ATOM 646 O O . THR A 1 85 ? 7.787 4.717 14.311 1.00 55.47 85 THR A O 1
ATOM 649 N N . ARG A 1 86 ? 8.267 4.520 16.486 1.00 49.75 86 ARG A N 1
ATOM 650 C CA . ARG A 1 86 ? 9.597 3.918 16.257 1.00 49.75 86 ARG A CA 1
ATOM 651 C C . ARG A 1 86 ? 9.523 2.533 15.583 1.00 49.75 86 ARG A C 1
ATOM 653 O O . ARG A 1 86 ? 10.185 2.361 14.557 1.00 49.75 86 ARG A O 1
ATOM 660 N N . PRO A 1 87 ? 8.707 1.574 16.062 1.00 53.72 87 PRO A N 1
ATOM 661 C CA . PRO A 1 87 ? 8.424 0.327 15.349 1.00 53.72 87 PRO A CA 1
ATOM 662 C C . PRO A 1 87 ? 7.904 0.545 13.927 1.00 53.72 87 PRO A C 1
ATOM 664 O O . PRO A 1 87 ? 8.337 -0.154 13.017 1.00 53.72 87 PRO A O 1
ATOM 667 N N . PHE A 1 88 ? 7.031 1.534 13.711 1.00 51.50 88 PHE A N 1
ATOM 668 C CA . PHE A 1 88 ? 6.471 1.852 12.398 1.00 51.50 88 PHE A CA 1
ATOM 669 C C . PHE A 1 88 ? 7.544 2.338 11.420 1.00 51.50 88 PHE A C 1
ATOM 671 O O . PHE A 1 88 ? 7.587 1.864 10.292 1.00 51.50 88 PHE A O 1
ATOM 678 N N . HIS A 1 89 ? 8.467 3.208 11.842 1.00 56.47 89 HIS A N 1
ATOM 679 C CA . HIS A 1 89 ? 9.584 3.637 10.992 1.00 56.47 89 HIS A CA 1
ATOM 680 C C . HIS A 1 89 ? 10.509 2.476 10.610 1.00 56.47 89 HIS A C 1
ATOM 682 O O . HIS A 1 89 ? 10.948 2.392 9.463 1.00 56.47 89 HIS A O 1
ATOM 688 N N . ILE A 1 90 ? 10.763 1.556 11.545 1.00 53.62 90 ILE A N 1
ATOM 689 C CA . ILE A 1 90 ? 11.600 0.372 11.320 1.00 53.62 90 ILE A CA 1
ATOM 690 C C . ILE A 1 90 ? 10.892 -0.597 10.370 1.00 53.62 90 ILE A C 1
ATOM 692 O O . ILE A 1 90 ? 11.465 -0.985 9.359 1.00 53.62 90 ILE A O 1
ATOM 696 N N . VAL A 1 91 ? 9.635 -0.941 10.637 1.00 57.53 91 VAL A N 1
ATOM 697 C CA . VAL A 1 91 ? 8.829 -1.840 9.802 1.00 57.53 91 VAL A CA 1
ATOM 698 C C . VAL A 1 91 ? 8.580 -1.243 8.414 1.00 57.53 91 VAL A C 1
ATOM 700 O O . VAL A 1 91 ? 8.625 -1.971 7.431 1.00 57.53 91 VAL A O 1
ATOM 703 N N . ASN A 1 92 ? 8.406 0.073 8.294 1.00 56.31 92 ASN A N 1
ATOM 704 C CA . ASN A 1 92 ? 8.238 0.754 7.013 1.00 56.31 92 ASN A CA 1
ATOM 705 C C . ASN A 1 92 ? 9.524 0.770 6.172 1.00 56.31 92 ASN A C 1
ATOM 707 O O . ASN A 1 92 ? 9.495 0.502 4.970 1.00 56.31 92 ASN A O 1
ATOM 711 N N . TYR A 1 93 ? 10.668 1.036 6.804 1.00 58.72 93 TYR A N 1
ATOM 712 C CA . TYR A 1 93 ? 11.964 1.069 6.129 1.00 58.72 93 TYR A CA 1
ATOM 713 C C . TYR A 1 93 ? 12.475 -0.339 5.781 1.00 58.72 93 TYR A C 1
ATOM 715 O O . TYR A 1 93 ? 12.865 -0.600 4.642 1.00 58.72 93 TYR A O 1
ATOM 723 N N . TRP A 1 94 ? 12.427 -1.270 6.740 1.00 53.81 94 TRP A N 1
ATOM 724 C CA . TRP A 1 94 ? 12.872 -2.653 6.558 1.00 53.81 94 TRP A CA 1
ATOM 725 C C . TRP A 1 94 ? 11.865 -3.498 5.785 1.00 53.81 94 TRP A C 1
ATOM 727 O O . TRP A 1 94 ? 12.285 -4.345 5.009 1.00 53.81 94 TRP A O 1
ATOM 737 N N . GLY A 1 95 ? 10.563 -3.250 5.923 1.00 54.53 95 GLY A N 1
ATOM 738 C CA . GLY A 1 95 ? 9.527 -3.903 5.122 1.00 54.53 95 GLY A CA 1
ATOM 739 C C . GLY A 1 95 ? 9.674 -3.579 3.640 1.00 54.53 95 GLY A C 1
ATOM 740 O O . GLY A 1 95 ? 9.675 -4.495 2.825 1.00 54.53 95 GLY A O 1
ATOM 741 N N . SER A 1 96 ? 9.908 -2.308 3.296 1.00 50.38 96 SER A N 1
ATOM 742 C CA . SER A 1 96 ? 10.096 -1.880 1.902 1.00 50.38 96 SER A CA 1
ATOM 743 C C . SER A 1 96 ? 11.423 -2.384 1.308 1.00 50.38 96 SER A C 1
ATOM 745 O O . SER A 1 96 ? 11.434 -2.898 0.194 1.00 50.38 96 SER A O 1
ATOM 747 N N . ARG A 1 97 ? 12.536 -2.347 2.065 1.00 55.31 97 ARG A N 1
ATOM 748 C CA . ARG A 1 97 ? 13.845 -2.855 1.594 1.00 55.31 97 ARG A CA 1
ATOM 749 C C . ARG A 1 97 ? 13.974 -4.382 1.577 1.00 55.31 97 ARG A C 1
ATOM 751 O O . ARG A 1 97 ? 14.607 -4.922 0.676 1.00 55.31 97 ARG A O 1
ATOM 758 N N . ALA A 1 98 ? 13.437 -5.092 2.569 1.00 50.50 98 ALA A N 1
ATOM 759 C CA . ALA A 1 98 ? 13.574 -6.548 2.664 1.00 50.50 98 ALA A CA 1
ATOM 760 C C . ALA A 1 98 ? 12.582 -7.284 1.754 1.00 50.50 98 ALA A C 1
ATOM 762 O O . ALA A 1 98 ? 12.900 -8.359 1.249 1.00 50.50 98 ALA A O 1
ATOM 763 N N . ALA A 1 99 ? 11.401 -6.712 1.499 1.00 47.78 99 ALA A N 1
ATOM 764 C CA . ALA A 1 99 ? 10.448 -7.310 0.573 1.00 47.78 99 ALA A CA 1
ATOM 765 C C . ALA A 1 99 ? 10.851 -7.120 -0.894 1.00 47.78 99 ALA A C 1
ATOM 767 O O . ALA A 1 99 ? 10.684 -8.065 -1.657 1.00 47.78 99 ALA A O 1
ATOM 768 N N . ALA A 1 100 ? 11.458 -5.990 -1.275 1.00 51.31 100 ALA A N 1
ATOM 769 C CA . ALA A 1 100 ? 12.015 -5.802 -2.620 1.00 51.31 100 ALA A CA 1
ATOM 770 C C . ALA A 1 100 ? 13.152 -6.797 -2.935 1.00 51.31 100 ALA A C 1
ATOM 772 O O . ALA A 1 100 ? 13.287 -7.259 -4.062 1.00 51.31 100 ALA A O 1
ATOM 773 N N . LEU A 1 101 ? 13.923 -7.208 -1.919 1.00 52.81 101 LEU A N 1
ATOM 774 C CA . LEU A 1 101 ? 14.961 -8.239 -2.054 1.00 52.81 101 LEU A CA 1
ATOM 775 C C . LEU A 1 101 ? 14.414 -9.682 -2.046 1.00 52.81 101 LEU A C 1
ATOM 777 O O . LEU A 1 101 ? 15.108 -10.591 -2.498 1.00 52.81 101 LEU A O 1
ATOM 781 N N . TYR A 1 102 ? 13.198 -9.924 -1.537 1.00 49.34 102 TYR A N 1
ATOM 782 C CA . TYR A 1 102 ? 12.650 -11.280 -1.342 1.00 49.34 102 TYR A CA 1
ATOM 783 C C . TYR A 1 102 ? 11.458 -11.628 -2.259 1.00 49.34 102 TYR A C 1
ATOM 785 O O . TYR A 1 102 ? 11.213 -12.806 -2.550 1.00 49.34 102 TYR A O 1
ATOM 793 N N . PHE A 1 103 ? 10.705 -10.638 -2.748 1.00 51.81 103 PHE A N 1
ATOM 794 C CA . PHE A 1 103 ? 9.539 -10.829 -3.612 1.00 51.81 103 PHE A CA 1
ATOM 795 C C . PHE A 1 103 ? 9.874 -10.564 -5.075 1.00 51.81 103 PHE A C 1
ATOM 797 O O . PHE A 1 103 ? 9.660 -9.489 -5.612 1.00 51.81 103 PHE A O 1
ATOM 804 N N . ASN A 1 104 ? 10.323 -11.620 -5.744 1.00 55.78 104 ASN A N 1
ATOM 805 C CA . ASN A 1 104 ? 10.361 -11.676 -7.198 1.00 55.78 104 ASN A CA 1
ATOM 806 C C . ASN A 1 104 ? 8.925 -11.540 -7.772 1.00 55.78 104 ASN A C 1
ATOM 808 O O . ASN A 1 104 ? 7.992 -12.153 -7.236 1.00 55.78 104 ASN A O 1
ATOM 812 N N . ASN A 1 105 ? 8.762 -10.775 -8.857 1.00 54.75 105 ASN A N 1
ATOM 813 C CA . ASN A 1 105 ? 7.510 -10.287 -9.472 1.00 54.75 105 ASN A CA 1
ATOM 814 C C . ASN A 1 105 ? 6.328 -11.297 -9.454 1.00 54.75 105 ASN A C 1
ATOM 816 O O . ASN A 1 105 ? 5.217 -10.999 -9.017 1.00 54.75 105 ASN A O 1
ATOM 820 N N . ARG A 1 106 ? 6.585 -12.572 -9.783 1.00 57.75 106 ARG A N 1
ATOM 821 C CA . ARG A 1 106 ? 5.582 -13.663 -9.789 1.00 57.75 106 ARG A CA 1
ATOM 822 C C . ARG A 1 106 ? 4.916 -13.962 -8.439 1.00 57.75 106 ARG A C 1
ATOM 824 O O . ARG A 1 106 ? 3.789 -14.457 -8.400 1.00 57.75 106 ARG A O 1
ATOM 831 N N . ARG A 1 107 ? 5.605 -13.736 -7.318 1.00 63.97 107 ARG A N 1
ATOM 832 C CA . ARG A 1 107 ? 5.086 -14.060 -5.976 1.00 63.97 107 ARG A CA 1
ATOM 833 C C . ARG A 1 107 ? 4.163 -12.971 -5.434 1.00 63.97 107 ARG A C 1
ATOM 835 O O . ARG A 1 107 ? 3.316 -13.284 -4.596 1.00 63.97 107 ARG A O 1
ATOM 842 N N . MET A 1 108 ? 4.297 -11.738 -5.925 1.00 59.56 108 MET A N 1
ATOM 843 C CA . MET A 1 108 ? 3.473 -10.599 -5.514 1.00 59.56 108 MET A CA 1
ATOM 844 C C . MET A 1 108 ? 2.022 -10.779 -5.970 1.00 59.56 108 MET A C 1
ATOM 846 O O . MET A 1 108 ? 1.121 -10.798 -5.125 1.00 59.56 108 MET A O 1
ATOM 850 N N . SER A 1 109 ? 1.798 -11.068 -7.258 1.00 62.72 109 SER A N 1
ATOM 851 C CA . SER A 1 109 ? 0.449 -11.305 -7.793 1.00 62.72 109 SER A CA 1
ATOM 852 C C . SER A 1 109 ? -0.234 -12.490 -7.110 1.00 62.72 109 SER A C 1
ATOM 854 O O . SER A 1 109 ? -1.369 -12.375 -6.661 1.00 62.72 109 SER A O 1
ATOM 856 N N . ALA A 1 110 ? 0.475 -13.604 -6.897 1.00 72.62 110 ALA A N 1
ATOM 857 C CA . ALA A 1 110 ? -0.091 -14.779 -6.228 1.00 72.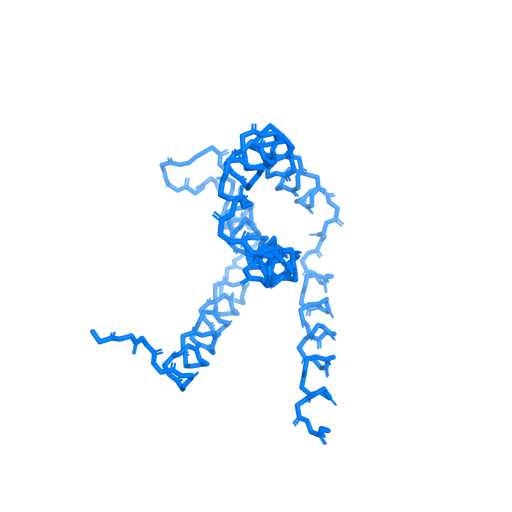62 110 ALA A CA 1
ATOM 858 C C . ALA A 1 110 ? -0.520 -14.511 -4.770 1.00 72.62 110 ALA A C 1
ATOM 860 O O . ALA A 1 110 ? -1.483 -15.108 -4.275 1.00 72.62 110 ALA A O 1
ATOM 861 N N . ARG A 1 111 ? 0.176 -13.619 -4.052 1.00 71.12 111 ARG A N 1
ATOM 862 C CA . ARG A 1 111 ? -0.153 -13.278 -2.658 1.00 71.12 111 ARG A CA 1
ATOM 863 C C . ARG A 1 111 ? -1.323 -12.302 -2.571 1.00 71.12 111 ARG A C 1
ATOM 865 O O . ARG A 1 111 ? -2.178 -12.479 -1.696 1.00 71.12 111 ARG A O 1
ATOM 872 N N . LEU A 1 112 ? -1.395 -11.337 -3.487 1.00 69.06 112 LEU A N 1
ATOM 873 C CA . LEU A 1 112 ? -2.544 -10.442 -3.629 1.00 69.06 112 LEU A CA 1
ATOM 874 C C . LEU A 1 112 ? -3.813 -11.252 -3.921 1.00 69.06 112 LEU A C 1
ATOM 876 O O . LEU A 1 112 ? -4.815 -11.137 -3.216 1.00 69.06 112 LEU A O 1
ATOM 880 N N . ASP A 1 113 ? -3.721 -12.188 -4.859 1.00 78.56 113 ASP A N 1
ATOM 881 C CA . ASP A 1 113 ? -4.841 -13.013 -5.304 1.00 78.56 113 ASP A CA 1
ATOM 882 C C . ASP A 1 113 ? -5.326 -14.002 -4.224 1.00 78.56 113 ASP A C 1
ATOM 884 O O . ASP A 1 113 ? -6.510 -14.335 -4.112 1.00 78.56 113 ASP A O 1
ATOM 888 N N . LYS A 1 114 ? -4.416 -14.468 -3.360 1.00 79.69 114 LYS A N 1
ATOM 889 C CA . LYS A 1 114 ? -4.761 -15.284 -2.184 1.00 79.69 114 LYS A CA 1
ATOM 890 C C . LYS A 1 114 ? -5.421 -14.451 -1.082 1.00 79.69 114 LYS A C 1
ATOM 892 O O . LYS A 1 114 ? -6.347 -14.925 -0.426 1.00 79.69 114 LYS A O 1
ATOM 897 N N . THR A 1 115 ? -4.973 -13.210 -0.899 1.00 74.75 115 THR A N 1
ATOM 898 C CA . THR A 1 115 ? -5.526 -12.287 0.102 1.00 74.75 115 THR A CA 1
ATOM 899 C C . THR A 1 115 ? -6.947 -11.869 -0.263 1.00 74.75 115 THR A C 1
ATOM 901 O O . THR A 1 115 ? -7.834 -11.911 0.587 1.00 74.75 115 THR A O 1
ATOM 904 N N . ILE A 1 116 ? -7.195 -11.560 -1.534 1.00 78.25 116 ILE A N 1
ATOM 905 C CA . ILE A 1 116 ? -8.513 -11.125 -2.006 1.00 78.25 116 ILE A CA 1
ATOM 906 C C . ILE A 1 116 ? -9.537 -12.260 -1.943 1.00 78.25 116 ILE A C 1
ATOM 908 O O . ILE A 1 116 ? -10.652 -12.049 -1.465 1.00 78.25 116 ILE A O 1
ATOM 912 N N . ARG A 1 117 ? -9.154 -13.494 -2.296 1.00 83.75 117 ARG A N 1
ATOM 913 C CA . ARG A 1 117 ? -10.026 -14.670 -2.108 1.00 83.75 117 ARG A CA 1
ATOM 914 C C . ARG A 1 117 ? -10.410 -14.908 -0.648 1.00 83.75 117 ARG A C 1
ATOM 916 O O . ARG A 1 117 ? -11.548 -15.273 -0.369 1.00 83.75 117 ARG A O 1
ATOM 923 N N . ALA A 1 118 ? -9.480 -14.698 0.283 1.00 75.94 118 ALA A N 1
ATOM 924 C CA . ALA A 1 118 ? -9.752 -14.866 1.708 1.00 75.94 118 ALA A CA 1
ATOM 925 C C . ALA A 1 118 ? -10.696 -13.785 2.261 1.00 75.94 118 ALA A C 1
ATOM 927 O O . ALA A 1 118 ? -11.529 -14.091 3.110 1.00 75.94 118 ALA A O 1
ATOM 928 N N . ILE A 1 119 ? -10.584 -12.546 1.770 1.00 76.00 119 ILE A N 1
ATOM 929 C CA . ILE A 1 119 ? -11.490 -11.448 2.133 1.00 76.00 119 ILE A CA 1
ATOM 930 C C . ILE A 1 119 ? -12.893 -11.714 1.572 1.00 76.00 119 ILE A C 1
ATOM 932 O O . ILE A 1 119 ? -13.860 -11.661 2.323 1.00 76.00 119 ILE A O 1
ATOM 936 N N . THR A 1 120 ? -12.991 -12.105 0.300 1.00 73.19 120 THR A N 1
ATOM 937 C CA . THR A 1 120 ? -14.275 -12.356 -0.383 1.00 73.19 120 THR A CA 1
ATOM 938 C C . THR A 1 120 ? -15.066 -13.488 0.283 1.00 73.19 120 THR A C 1
ATOM 940 O O . THR A 1 120 ? -16.232 -13.318 0.616 1.00 73.19 120 THR A O 1
ATOM 943 N N . ARG A 1 121 ? -14.411 -14.608 0.628 1.00 73.44 121 ARG A N 1
ATOM 944 C CA . ARG A 1 121 ? -15.053 -15.728 1.351 1.00 73.44 121 ARG A CA 1
ATOM 945 C C . ARG A 1 121 ? -15.606 -15.369 2.730 1.00 73.44 121 ARG A C 1
ATOM 947 O O . ARG A 1 121 ? -16.402 -16.124 3.278 1.00 73.44 121 ARG A O 1
ATOM 954 N N . ARG A 1 122 ? -15.119 -14.287 3.334 1.00 63.06 122 ARG A N 1
ATOM 955 C CA . ARG A 1 122 ? -15.580 -13.809 4.640 1.00 63.06 122 ARG A CA 1
ATOM 956 C C . ARG A 1 122 ? -16.747 -12.831 4.532 1.00 63.06 122 ARG A C 1
ATOM 958 O O . ARG A 1 122 ? -17.301 -12.494 5.564 1.00 63.06 122 ARG A O 1
ATOM 965 N N . MET A 1 123 ? -17.056 -12.367 3.322 1.00 59.97 123 MET A N 1
ATOM 966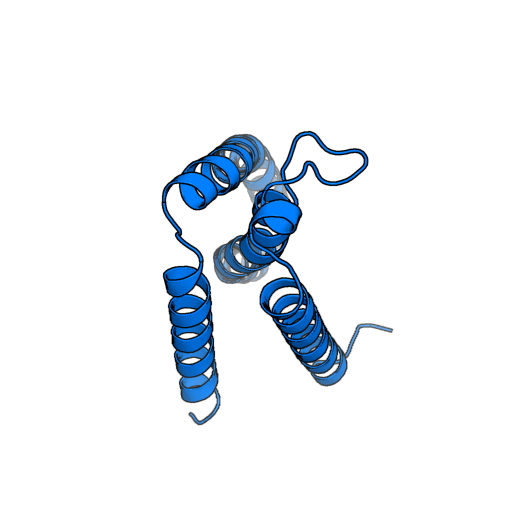 C CA . MET A 1 123 ? -18.185 -11.487 3.024 1.00 59.97 123 MET A CA 1
ATOM 967 C C . MET A 1 123 ? -19.413 -12.267 2.537 1.00 59.97 123 MET A C 1
ATOM 969 O O . MET A 1 123 ? -20.523 -11.797 2.731 1.00 59.97 123 MET A O 1
ATOM 973 N N . ASP A 1 124 ? -19.213 -13.462 1.968 1.00 55.69 124 ASP A N 1
ATOM 974 C CA . ASP A 1 124 ? -20.282 -14.424 1.630 1.00 55.69 124 ASP A CA 1
ATOM 975 C C . ASP A 1 124 ? -20.800 -15.228 2.847 1.00 55.69 124 ASP A C 1
ATOM 977 O O . ASP A 1 124 ? -21.543 -16.198 2.693 1.00 55.69 124 ASP A O 1
ATOM 981 N N . ARG A 1 125 ? -20.378 -14.870 4.064 1.00 48.00 125 ARG A N 1
ATOM 982 C CA . ARG A 1 125 ? -20.860 -15.422 5.337 1.00 48.00 125 ARG A CA 1
ATOM 983 C C . ARG A 1 125 ? -21.401 -14.301 6.200 1.00 48.00 125 ARG A C 1
ATOM 985 O O . ARG A 1 125 ? -22.394 -14.572 6.902 1.00 48.00 125 ARG A O 1
#

pLDDT: mean 73.09, std 14.63, range [47.78, 94.5]

Secondary structure (DSSP, 8-state):
-PPPHHHHHHHHHHHHHHHHHHHHH--HHHHHSBPTTSSSBHHHHHHHHHHHHHHHHHHHHHHHHHTTS-GGGHHHHHHHHHHHHHHHHHHHHHHHHHHHHH--HHHHHHHHHHHHHHHHTTT--

Radius of gyration: 17.52 Å; chains: 1; bounding box: 36×30×49 Å